Protein AF-A0A822ZH38-F1 (afdb_monomer_lite)

Sequence (62 aa):
MLPNPVPEIQRTNLGNIVLLLKSFKIENLMDFDFMDPPPQDNILNSMHQLWVLGALNNMLAV

Structure (mmCIF, N/CA/C/O backbone):
data_AF-A0A822ZH38-F1
#
_entry.id   AF-A0A822ZH38-F1
#
loop_
_atom_site.group_PDB
_atom_site.id
_atom_site.type_symbol
_atom_site.label_atom_id
_atom_site.label_alt_id
_atom_site.label_comp_id
_atom_site.label_asym_id
_atom_site.label_entity_id
_atom_site.label_seq_id
_atom_site.pdbx_PDB_ins_code
_atom_site.Cartn_x
_atom_site.Cartn_y
_atom_site.Cartn_z
_atom_site.occupancy
_atom_site.B_iso_or_equiv
_atom_site.auth_seq_id
_atom_site.auth_comp_id
_atom_site.auth_asym_id
_atom_site.auth_atom_id
_atom_site.pdbx_PDB_model_num
ATOM 1 N N . MET A 1 1 ? -16.622 9.470 23.835 1.00 77.62 1 MET A N 1
ATOM 2 C CA . MET A 1 1 ? -15.347 8.828 23.445 1.00 77.62 1 MET A CA 1
ATOM 3 C C . MET A 1 1 ? -15.626 7.956 22.234 1.00 77.62 1 MET A C 1
ATOM 5 O O . MET A 1 1 ? -16.728 7.424 22.167 1.00 77.62 1 MET A O 1
ATOM 9 N N . LEU A 1 2 ? -14.704 7.860 21.272 1.00 76.12 2 LEU A N 1
ATOM 10 C CA . LEU A 1 2 ? -14.870 6.926 20.153 1.00 76.12 2 LEU A CA 1
ATOM 11 C C . LEU A 1 2 ? -14.923 5.489 20.706 1.00 76.12 2 LEU A C 1
ATOM 13 O O . LEU A 1 2 ? -14.119 5.173 21.583 1.00 76.12 2 LEU A O 1
ATOM 17 N N . PRO A 1 3 ? -15.861 4.645 20.243 1.00 84.38 3 PRO A N 1
ATOM 18 C CA . PRO A 1 3 ? -16.033 3.288 20.762 1.00 84.38 3 PRO A CA 1
ATOM 19 C C . PRO A 1 3 ? -14.836 2.382 20.450 1.00 84.38 3 PRO A C 1
ATOM 21 O O . PRO A 1 3 ? -14.510 1.528 21.265 1.00 84.38 3 PRO A O 1
ATOM 24 N N . ASN A 1 4 ? -14.147 2.625 19.329 1.00 86.38 4 ASN A N 1
ATOM 25 C CA . ASN A 1 4 ? -12.936 1.921 18.913 1.00 86.38 4 ASN A CA 1
ATOM 26 C C . ASN A 1 4 ? -11.836 2.926 18.527 1.00 86.38 4 ASN A C 1
ATOM 28 O O . ASN A 1 4 ? -12.150 4.021 18.045 1.00 86.38 4 ASN A O 1
ATOM 32 N N . PRO A 1 5 ? -10.549 2.580 18.718 1.00 89.12 5 PRO A N 1
ATOM 33 C CA . PRO A 1 5 ? -9.446 3.401 18.236 1.00 89.12 5 PRO A CA 1
ATOM 34 C C . PRO A 1 5 ? -9.432 3.440 16.704 1.00 89.12 5 PRO A C 1
ATOM 36 O O . PRO A 1 5 ? -9.763 2.460 16.042 1.00 89.12 5 PRO A O 1
ATOM 39 N N . VAL A 1 6 ? -9.009 4.575 16.144 1.00 90.00 6 VAL A N 1
ATOM 40 C CA . VAL A 1 6 ? -8.837 4.723 14.693 1.00 90.00 6 VAL A CA 1
ATOM 41 C C . VAL A 1 6 ? -7.757 3.740 14.207 1.00 90.00 6 VAL A C 1
ATOM 43 O O . VAL A 1 6 ? -6.687 3.682 14.830 1.00 90.00 6 VAL A O 1
ATOM 46 N N . PRO A 1 7 ? -7.986 2.991 13.112 1.00 92.56 7 PRO A N 1
ATOM 47 C CA . PRO A 1 7 ? -7.008 2.063 12.549 1.00 92.56 7 PRO A CA 1
ATOM 48 C C . PRO A 1 7 ? -5.647 2.713 12.266 1.00 92.56 7 PRO A C 1
ATOM 50 O O . PRO A 1 7 ? -5.542 3.904 11.971 1.00 92.56 7 PRO A O 1
ATOM 53 N N . GLU A 1 8 ? -4.566 1.939 12.360 1.00 92.06 8 GLU A N 1
ATOM 54 C CA . GLU A 1 8 ? -3.214 2.433 12.054 1.00 92.06 8 GLU A CA 1
ATOM 55 C C . GLU A 1 8 ? -3.059 2.813 10.577 1.00 92.06 8 GLU A C 1
ATOM 57 O O . GLU A 1 8 ? -2.507 3.868 10.276 1.00 92.06 8 GLU A O 1
ATOM 62 N N . ILE A 1 9 ? -3.634 2.012 9.674 1.00 91.94 9 ILE A N 1
ATOM 63 C CA . ILE A 1 9 ? 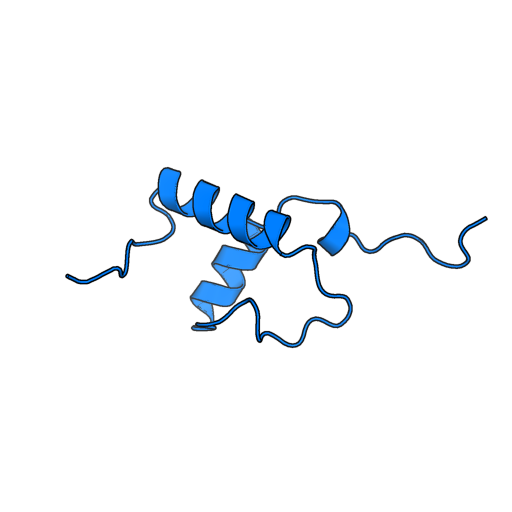-3.582 2.219 8.219 1.00 91.94 9 ILE A CA 1
ATOM 64 C C . ILE A 1 9 ? -4.150 3.586 7.785 1.00 91.94 9 ILE A C 1
ATOM 66 O O . ILE A 1 9 ? -3.764 4.131 6.757 1.00 91.94 9 ILE A O 1
ATOM 70 N N . GLN A 1 10 ? -5.016 4.194 8.600 1.00 92.19 10 GLN A N 1
ATOM 71 C CA . GLN A 1 10 ? -5.593 5.519 8.348 1.00 92.19 10 GLN A CA 1
ATOM 72 C C . GLN A 1 10 ? -4.761 6.674 8.933 1.00 92.19 10 GLN A C 1
ATOM 74 O O . GLN A 1 10 ? -5.077 7.838 8.693 1.00 92.19 10 GLN A O 1
ATOM 79 N N . ARG A 1 11 ? -3.716 6.385 9.718 1.00 92.00 11 ARG A N 1
ATOM 80 C CA . ARG A 1 11 ? -2.965 7.379 10.509 1.00 92.00 11 ARG A CA 1
ATOM 81 C C . ARG A 1 11 ? -1.482 7.478 10.158 1.00 92.00 11 ARG A C 1
ATOM 83 O O . ARG A 1 11 ? -0.823 8.397 10.637 1.00 92.00 11 ARG A O 1
ATOM 90 N N . THR A 1 12 ? -0.947 6.549 9.370 1.00 90.50 12 THR A N 1
ATOM 91 C CA . THR A 1 12 ? 0.491 6.455 9.079 1.00 90.50 12 THR A CA 1
ATOM 92 C C . THR A 1 12 ? 0.784 6.449 7.578 1.00 90.50 12 THR A C 1
ATOM 94 O O . THR A 1 12 ? -0.108 6.310 6.740 1.00 90.50 12 THR A O 1
ATOM 97 N N . ASN A 1 13 ? 2.059 6.647 7.230 1.00 90.38 13 ASN A N 1
ATOM 98 C CA . ASN A 1 13 ? 2.538 6.512 5.858 1.00 90.38 13 ASN A CA 1
ATOM 99 C C . ASN A 1 13 ? 2.563 5.030 5.456 1.00 90.38 13 ASN A C 1
ATOM 101 O O . ASN A 1 13 ? 3.071 4.184 6.190 1.00 90.38 13 ASN A O 1
ATOM 105 N N . LEU A 1 14 ? 2.065 4.733 4.260 1.00 94.31 14 LEU A N 1
ATOM 106 C CA . LEU A 1 14 ? 1.865 3.382 3.751 1.00 94.31 14 LEU A CA 1
ATOM 107 C C . LEU A 1 14 ? 3.031 2.851 2.907 1.00 94.31 14 LEU A C 1
ATOM 109 O O . LEU A 1 14 ? 2.880 1.805 2.292 1.00 94.31 14 LEU A O 1
ATOM 113 N N . GLY A 1 15 ? 4.191 3.512 2.853 1.00 93.38 15 GLY A N 1
ATOM 114 C CA . GLY A 1 15 ? 5.291 3.158 1.941 1.00 93.38 15 GLY A CA 1
ATOM 115 C C . GLY A 1 15 ? 5.704 1.682 2.004 1.00 93.38 15 GLY A C 1
ATOM 116 O O . GLY A 1 15 ? 5.748 0.998 0.984 1.00 93.38 15 GLY A O 1
ATOM 117 N N . ASN A 1 16 ? 5.913 1.141 3.206 1.00 92.94 16 ASN A N 1
ATOM 118 C CA . ASN A 1 16 ? 6.262 -0.275 3.366 1.00 92.94 16 ASN A CA 1
ATOM 119 C C . ASN A 1 16 ? 5.131 -1.214 2.912 1.00 92.94 16 ASN A C 1
ATOM 121 O O . ASN A 1 16 ? 5.394 -2.246 2.299 1.00 92.94 16 ASN A O 1
ATOM 125 N N . ILE A 1 17 ? 3.874 -0.847 3.176 1.00 93.25 17 ILE A N 1
ATOM 126 C CA . ILE A 1 17 ? 2.695 -1.629 2.782 1.00 93.25 17 ILE A CA 1
ATOM 127 C C . ILE A 1 17 ? 2.512 -1.596 1.264 1.00 93.25 17 ILE A C 1
ATOM 129 O O . ILE A 1 17 ? 2.307 -2.636 0.649 1.00 93.25 17 ILE A O 1
ATOM 133 N N . VAL A 1 18 ? 2.658 -0.427 0.643 1.00 93.44 18 VAL A N 1
ATOM 134 C CA . VAL A 1 18 ? 2.608 -0.249 -0.812 1.00 93.44 18 VAL A CA 1
ATOM 135 C C . VAL A 1 18 ? 3.677 -1.108 -1.492 1.00 93.44 18 VAL A C 1
ATOM 137 O O . VAL A 1 18 ? 3.352 -1.832 -2.431 1.00 93.44 18 VAL A O 1
ATOM 140 N N . LEU A 1 19 ? 4.924 -1.096 -1.002 1.00 92.75 19 LEU A N 1
ATOM 141 C CA . LEU A 1 19 ? 5.989 -1.966 -1.519 1.00 92.75 19 LEU A CA 1
ATOM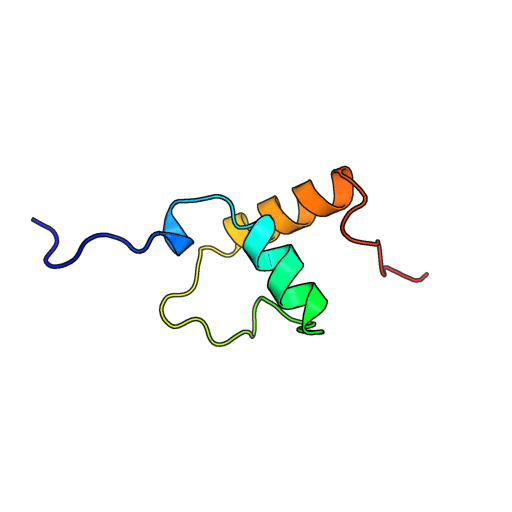 142 C C . LEU A 1 19 ? 5.643 -3.448 -1.386 1.00 92.75 19 LEU A C 1
ATOM 144 O O . LEU A 1 19 ? 5.815 -4.210 -2.338 1.00 92.75 19 LEU A O 1
ATOM 148 N N . LEU A 1 20 ? 5.141 -3.853 -0.219 1.00 94.00 20 LEU A N 1
ATOM 149 C CA . LEU A 1 20 ? 4.764 -5.236 0.043 1.00 94.00 20 LEU A CA 1
ATOM 150 C C . LEU A 1 20 ? 3.651 -5.698 -0.905 1.00 94.00 20 LEU A C 1
ATOM 152 O O . LEU A 1 20 ? 3.802 -6.721 -1.571 1.00 94.00 20 LEU A O 1
ATOM 156 N N . LEU A 1 21 ? 2.571 -4.927 -1.034 1.00 93.12 21 LEU A N 1
ATOM 157 C CA . LEU A 1 21 ? 1.458 -5.248 -1.930 1.00 93.12 21 LEU A CA 1
ATOM 158 C C . LEU A 1 21 ? 1.920 -5.299 -3.396 1.00 93.12 21 LEU A C 1
ATOM 160 O O . LEU A 1 21 ? 1.556 -6.219 -4.132 1.00 93.12 21 LEU A O 1
ATOM 164 N N . LYS A 1 22 ? 2.804 -4.382 -3.809 1.00 89.50 22 LYS A N 1
ATOM 165 C CA . LYS A 1 22 ? 3.426 -4.412 -5.142 1.00 89.50 22 LYS A CA 1
ATOM 166 C C . LYS A 1 22 ? 4.313 -5.643 -5.351 1.00 89.50 22 LYS A C 1
ATOM 168 O O . LYS A 1 22 ? 4.290 -6.210 -6.441 1.00 89.50 22 LYS A O 1
ATOM 173 N N . SER A 1 23 ? 5.029 -6.117 -4.327 1.00 91.31 23 SER A N 1
ATOM 174 C CA . SER A 1 23 ? 5.816 -7.362 -4.404 1.00 91.31 23 SER A CA 1
ATOM 175 C C . SER A 1 23 ? 4.945 -8.609 -4.609 1.00 91.31 23 SER A C 1
ATOM 177 O O . SER A 1 23 ? 5.359 -9.548 -5.289 1.00 91.31 23 SER A O 1
ATOM 179 N N . PHE A 1 24 ? 3.701 -8.578 -4.121 1.00 93.25 24 PHE A N 1
ATOM 180 C CA . PHE A 1 24 ? 2.682 -9.597 -4.386 1.00 93.25 24 PHE A CA 1
ATOM 181 C C . PHE A 1 24 ? 1.966 -9.426 -5.729 1.00 93.25 24 PHE A C 1
ATOM 183 O O . PHE A 1 24 ? 1.018 -10.155 -6.011 1.00 93.25 24 PHE A O 1
ATOM 190 N N . LYS A 1 25 ? 2.436 -8.506 -6.581 1.00 88.50 25 LYS A N 1
ATOM 191 C CA . LYS A 1 25 ? 1.866 -8.200 -7.901 1.00 88.50 25 LYS A CA 1
ATOM 192 C C . LYS A 1 25 ? 0.425 -7.681 -7.840 1.00 88.50 25 LYS A C 1
ATOM 194 O O . LYS A 1 25 ? -0.345 -7.885 -8.772 1.00 88.50 25 LYS A O 1
ATOM 199 N N . ILE A 1 26 ? 0.067 -6.977 -6.766 1.00 91.19 26 ILE A N 1
ATOM 200 C CA . ILE A 1 26 ? -1.198 -6.241 -6.703 1.00 91.19 26 ILE A CA 1
ATOM 201 C C . ILE A 1 26 ? -1.035 -4.952 -7.512 1.00 91.19 26 ILE A C 1
ATOM 203 O O . ILE A 1 26 ? -0.281 -4.044 -7.147 1.00 91.19 26 ILE A O 1
ATOM 207 N N . GLU A 1 27 ? -1.719 -4.888 -8.650 1.00 83.75 27 GLU A N 1
ATOM 208 C CA . GLU A 1 27 ? -1.604 -3.770 -9.585 1.00 83.75 27 GLU A CA 1
ATOM 209 C C . GLU A 1 27 ? -2.355 -2.544 -9.076 1.00 83.75 27 GLU A C 1
ATOM 211 O O . GLU A 1 27 ? -1.741 -1.488 -8.885 1.00 83.75 27 GLU A O 1
ATOM 216 N N . ASN A 1 28 ? -3.651 -2.700 -8.794 1.00 87.50 28 ASN A N 1
ATOM 217 C CA . ASN A 1 28 ? -4.498 -1.606 -8.354 1.00 87.50 28 ASN A CA 1
ATOM 218 C C . ASN A 1 28 ? -4.697 -1.623 -6.835 1.00 87.50 28 ASN A C 1
ATOM 220 O O . ASN A 1 28 ? -5.459 -2.418 -6.296 1.00 87.50 28 ASN A O 1
ATOM 224 N N . LEU A 1 29 ? -4.013 -0.706 -6.151 1.00 88.12 29 LEU A N 1
ATOM 225 C CA . LEU A 1 29 ? -4.167 -0.512 -4.709 1.00 88.12 29 LEU A CA 1
ATOM 226 C C . LEU A 1 29 ? -5.483 0.186 -4.351 1.00 88.12 29 LEU A C 1
ATOM 228 O O . LEU A 1 29 ? -5.919 0.069 -3.215 1.00 88.12 29 LEU A O 1
ATOM 232 N N . MET A 1 30 ? -6.112 0.896 -5.293 1.00 86.62 30 MET A N 1
ATOM 233 C CA . MET A 1 30 ? -7.407 1.544 -5.060 1.00 86.62 30 MET A CA 1
ATOM 234 C C . MET A 1 30 ? -8.564 0.540 -5.070 1.00 86.62 30 MET A C 1
ATOM 236 O O . MET A 1 30 ? -9.557 0.769 -4.391 1.00 86.62 30 MET A O 1
ATOM 240 N N . ASP A 1 31 ? -8.401 -0.579 -5.782 1.00 88.44 31 ASP A N 1
ATOM 241 C CA . ASP A 1 31 ? -9.380 -1.675 -5.837 1.00 88.44 31 ASP A CA 1
ATOM 242 C C . ASP A 1 31 ? -9.044 -2.807 -4.851 1.00 88.44 31 ASP A C 1
ATOM 244 O O . ASP A 1 31 ? -9.699 -3.849 -4.845 1.00 88.44 31 ASP A O 1
ATOM 248 N N . PHE A 1 32 ? -7.995 -2.646 -4.040 1.00 90.75 32 PHE A N 1
ATOM 249 C CA . PHE A 1 32 ? -7.616 -3.661 -3.067 1.00 90.75 32 PHE A CA 1
ATOM 250 C C . PHE A 1 32 ? -8.602 -3.670 -1.893 1.00 90.75 32 PHE A C 1
ATOM 252 O O . PHE A 1 32 ? -8.910 -2.625 -1.318 1.00 90.75 32 PHE A O 1
ATOM 259 N N . ASP A 1 33 ? -9.066 -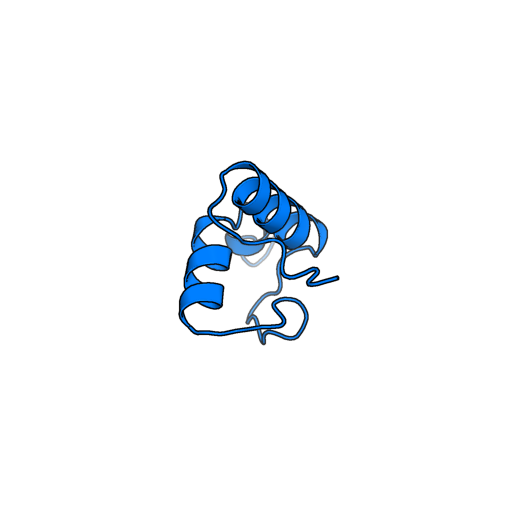4.863 -1.521 1.00 90.94 33 ASP A N 1
ATOM 260 C CA . ASP A 1 33 ? -10.059 -5.065 -0.463 1.00 90.94 33 ASP A CA 1
ATOM 261 C C . ASP A 1 33 ? -9.426 -4.925 0.932 1.00 90.94 33 ASP A C 1
ATOM 263 O O . ASP A 1 33 ? -9.057 -5.897 1.599 1.00 90.94 33 ASP A O 1
ATOM 267 N N . PHE A 1 34 ? -9.221 -3.678 1.356 1.00 91.06 34 PHE A N 1
ATOM 268 C CA . PHE A 1 34 ? -8.798 -3.363 2.714 1.00 91.06 34 PHE A CA 1
ATOM 269 C C . PHE A 1 34 ? -9.973 -3.504 3.683 1.00 91.06 34 PHE A C 1
ATOM 271 O O . PHE A 1 34 ? -11.040 -2.944 3.459 1.00 91.06 34 PHE A O 1
ATOM 278 N N . MET A 1 35 ? -9.729 -4.145 4.828 1.00 91.12 35 MET A N 1
ATOM 279 C CA . MET A 1 35 ? -10.712 -4.240 5.914 1.00 91.12 35 MET A CA 1
ATOM 280 C C . MET A 1 35 ? -11.192 -2.859 6.396 1.00 91.12 35 MET A C 1
ATOM 282 O O . MET A 1 35 ? -12.380 -2.668 6.626 1.00 91.12 35 MET A O 1
ATOM 286 N N . ASP A 1 36 ? -10.264 -1.905 6.503 1.00 90.62 36 ASP A N 1
ATOM 287 C CA . ASP A 1 36 ? -10.529 -0.484 6.721 1.00 90.62 36 ASP A CA 1
ATOM 288 C C . ASP A 1 36 ? -9.670 0.307 5.723 1.00 90.62 36 ASP A C 1
ATOM 290 O O . ASP A 1 36 ? -8.454 0.421 5.925 1.00 90.62 36 ASP A O 1
ATOM 294 N N . PRO A 1 37 ? -10.240 0.827 4.624 1.00 91.06 37 PRO A N 1
ATOM 295 C CA . PRO A 1 37 ? -9.447 1.461 3.584 1.00 91.06 37 PRO A CA 1
ATOM 296 C C . PRO A 1 37 ? -8.775 2.743 4.097 1.00 91.06 37 PRO A C 1
ATOM 298 O O . PRO A 1 37 ? -9.389 3.525 4.836 1.00 91.06 37 PRO A O 1
ATOM 301 N N . PRO A 1 38 ? -7.508 2.985 3.722 1.00 92.94 38 PRO A N 1
ATOM 302 C CA . PRO A 1 38 ? -6.853 4.253 3.997 1.00 92.94 38 PRO A CA 1
ATOM 303 C C . PRO A 1 38 ? -7.399 5.379 3.102 1.00 92.94 38 PRO A C 1
ATOM 305 O O . PRO A 1 38 ? -7.970 5.115 2.041 1.00 92.94 38 PRO A O 1
ATOM 308 N N . PRO A 1 39 ? -7.161 6.653 3.463 1.00 92.56 39 PRO A N 1
ATOM 309 C CA . PRO A 1 39 ? -7.397 7.775 2.561 1.00 92.56 39 PRO A CA 1
ATOM 310 C C . PRO A 1 39 ? -6.607 7.621 1.254 1.00 92.56 39 PRO A C 1
ATOM 312 O O . PRO A 1 39 ? -5.424 7.271 1.278 1.00 92.56 39 PRO A O 1
ATOM 315 N N . GLN A 1 40 ? -7.229 7.940 0.116 1.00 90.06 40 GLN A N 1
ATOM 316 C CA . GLN A 1 40 ? -6.581 7.844 -1.200 1.00 90.06 40 GLN A CA 1
ATOM 317 C C . GLN A 1 40 ? -5.309 8.697 -1.282 1.00 90.06 40 GLN A C 1
ATOM 319 O O . GLN A 1 40 ? -4.297 8.240 -1.815 1.00 90.06 40 GLN A O 1
ATOM 324 N N . ASP A 1 41 ? -5.321 9.885 -0.673 1.00 91.44 41 ASP A N 1
ATOM 325 C CA . ASP A 1 41 ? -4.154 10.767 -0.598 1.00 91.44 41 ASP A CA 1
ATOM 326 C C . ASP A 1 41 ? -2.966 10.102 0.108 1.00 91.44 41 ASP A C 1
ATOM 328 O O . ASP A 1 41 ? -1.824 10.296 -0.301 1.00 91.44 41 ASP A O 1
ATOM 332 N N . ASN A 1 42 ? -3.200 9.267 1.127 1.00 91.44 42 ASN A N 1
ATOM 333 C CA . ASN A 1 42 ? -2.119 8.551 1.808 1.00 91.44 42 ASN A CA 1
ATOM 334 C C . ASN A 1 42 ? -1.487 7.503 0.886 1.00 91.44 42 ASN A C 1
ATOM 336 O O . ASN A 1 42 ? -0.262 7.406 0.835 1.00 91.44 42 ASN A O 1
ATOM 340 N N . ILE A 1 43 ? -2.300 6.755 0.128 1.00 91.94 43 ILE A N 1
ATOM 341 C CA . ILE A 1 43 ? -1.791 5.793 -0.862 1.00 91.94 43 ILE A CA 1
ATOM 342 C C . ILE A 1 43 ? -0.981 6.534 -1.933 1.00 91.94 43 ILE A C 1
ATOM 344 O O . ILE A 1 43 ? 0.145 6.136 -2.234 1.00 91.94 43 ILE A O 1
ATOM 348 N N . LEU A 1 44 ? -1.523 7.627 -2.480 1.00 91.88 44 LEU A N 1
ATOM 349 C CA . LEU A 1 44 ? -0.868 8.439 -3.511 1.00 91.88 44 LEU A CA 1
ATOM 350 C C . LEU A 1 44 ? 0.455 9.031 -3.018 1.00 91.88 44 LEU A C 1
ATOM 352 O O . LEU A 1 44 ? 1.473 8.889 -3.695 1.00 91.88 44 LEU A O 1
ATOM 356 N N . ASN A 1 45 ? 0.470 9.621 -1.823 1.00 93.00 45 ASN A N 1
ATOM 357 C CA . ASN A 1 45 ? 1.675 10.185 -1.217 1.00 93.00 45 ASN A CA 1
ATOM 358 C C . ASN A 1 45 ? 2.748 9.116 -0.981 1.00 93.00 45 ASN A C 1
ATOM 360 O O . ASN A 1 45 ? 3.920 9.345 -1.281 1.00 93.00 45 ASN A O 1
ATOM 364 N N . SER A 1 46 ? 2.364 7.932 -0.497 1.00 93.06 46 SER A N 1
ATOM 365 C CA . SER A 1 46 ? 3.293 6.816 -0.310 1.00 93.06 46 SER A CA 1
ATOM 366 C C . SER A 1 46 ? 3.834 6.279 -1.635 1.00 93.06 46 SER A C 1
ATOM 368 O O . SER A 1 46 ? 5.036 6.045 -1.744 1.00 93.06 46 SER A O 1
ATOM 370 N N . MET A 1 47 ? 2.993 6.134 -2.663 1.00 91.25 47 MET A N 1
ATOM 371 C CA . MET A 1 47 ? 3.452 5.748 -4.003 1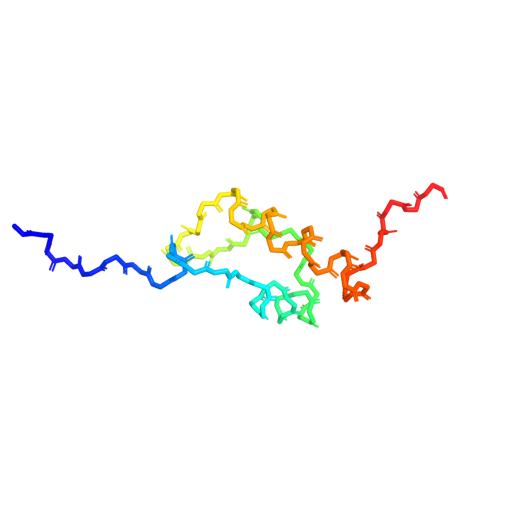.00 91.25 47 MET A CA 1
ATOM 372 C C . MET A 1 47 ? 4.407 6.789 -4.593 1.00 91.25 47 MET A C 1
ATOM 374 O O . MET A 1 47 ? 5.463 6.424 -5.104 1.00 91.25 47 MET A O 1
ATOM 378 N N . HIS A 1 48 ? 4.082 8.078 -4.473 1.00 92.25 48 HIS A N 1
ATOM 379 C CA . HIS A 1 48 ? 4.942 9.164 -4.936 1.00 92.25 48 HIS A CA 1
ATOM 380 C C . HIS A 1 48 ? 6.291 9.167 -4.205 1.00 92.25 48 HIS A C 1
ATOM 382 O O . HIS A 1 48 ? 7.337 9.272 -4.838 1.00 92.25 48 HIS A O 1
ATOM 388 N N . GLN A 1 49 ? 6.296 8.985 -2.883 1.00 93.50 49 GLN A N 1
ATOM 389 C CA . GLN A 1 49 ? 7.533 8.897 -2.109 1.00 93.50 49 GLN A CA 1
ATOM 390 C C . GLN A 1 49 ? 8.416 7.737 -2.580 1.00 93.50 49 GLN A C 1
ATOM 392 O O . GLN A 1 49 ? 9.614 7.915 -2.784 1.00 93.50 49 GLN A O 1
ATOM 397 N N . LEU A 1 50 ? 7.838 6.551 -2.766 1.00 92.81 50 LEU A N 1
ATOM 398 C CA . LEU A 1 50 ? 8.582 5.384 -3.237 1.00 92.81 50 LEU A CA 1
ATOM 399 C C . LEU A 1 50 ? 9.085 5.552 -4.669 1.00 92.81 50 LEU A C 1
ATOM 401 O O . LEU A 1 50 ? 10.165 5.064 -4.995 1.00 92.81 50 LEU A O 1
ATOM 405 N N . TRP A 1 51 ? 8.323 6.252 -5.507 1.00 91.38 51 TRP A N 1
ATOM 406 C CA . TRP A 1 51 ? 8.754 6.624 -6.845 1.00 91.38 51 TRP A CA 1
ATOM 407 C C . TRP A 1 51 ? 9.977 7.549 -6.806 1.00 91.38 51 TRP A C 1
ATOM 409 O O . TRP A 1 51 ? 10.984 7.252 -7.445 1.00 91.38 51 TRP A O 1
ATOM 419 N N . VAL A 1 52 ? 9.945 8.609 -5.989 1.00 92.75 52 VAL A N 1
ATOM 420 C CA . VAL A 1 52 ? 11.094 9.515 -5.793 1.00 92.75 52 VAL A CA 1
ATOM 421 C C . VAL A 1 52 ? 12.326 8.763 -5.271 1.00 92.75 52 VAL A C 1
ATOM 423 O O . VAL A 1 52 ? 13.450 9.079 -5.653 1.00 92.75 52 VAL A O 1
ATOM 426 N N . LEU A 1 53 ? 12.126 7.748 -4.425 1.00 93.25 53 LEU A N 1
ATOM 427 C CA . LEU A 1 53 ? 13.197 6.894 -3.897 1.00 93.25 53 LEU A CA 1
ATOM 428 C C . LEU A 1 53 ? 13.692 5.825 -4.892 1.00 93.25 53 LEU A C 1
ATOM 430 O O . LEU A 1 53 ? 14.616 5.083 -4.565 1.00 93.25 53 LEU A O 1
ATOM 434 N N . GLY A 1 54 ? 13.089 5.712 -6.079 1.00 90.56 54 GLY A N 1
ATOM 435 C CA . GLY A 1 54 ? 13.432 4.696 -7.080 1.00 90.56 54 GLY A CA 1
ATOM 436 C C . GLY A 1 54 ? 12.985 3.274 -6.720 1.00 90.56 54 GLY A C 1
ATOM 437 O O . GLY A 1 54 ? 13.424 2.317 -7.350 1.00 90.56 54 GLY A O 1
ATOM 438 N N . ALA A 1 55 ? 12.125 3.121 -5.710 1.00 90.06 55 ALA A N 1
ATOM 439 C CA . ALA A 1 55 ? 11.590 1.832 -5.276 1.00 90.06 55 ALA A CA 1
ATOM 440 C C . ALA A 1 55 ? 10.330 1.416 -6.061 1.00 90.06 55 ALA A C 1
ATOM 442 O O . ALA A 1 55 ? 9.969 0.240 -6.075 1.00 90.06 55 ALA A O 1
ATOM 443 N N . LEU A 1 56 ? 9.666 2.371 -6.724 1.00 88.56 56 LEU A N 1
ATOM 444 C CA . LEU A 1 56 ? 8.622 2.118 -7.717 1.00 88.56 56 LEU A CA 1
ATOM 445 C C . LEU A 1 56 ? 9.053 2.666 -9.077 1.00 88.56 56 LEU A C 1
ATOM 447 O O . LEU A 1 56 ? 9.544 3.788 -9.184 1.00 88.56 56 LEU A O 1
ATOM 451 N N . ASN A 1 57 ? 8.813 1.882 -10.124 1.00 79.88 57 ASN A N 1
ATOM 452 C CA . ASN A 1 57 ? 9.158 2.259 -11.488 1.00 79.88 57 ASN A CA 1
ATOM 453 C C . ASN A 1 57 ? 8.016 3.073 -12.110 1.00 79.88 57 ASN A C 1
ATOM 455 O O . ASN A 1 57 ? 6.841 2.750 -11.921 1.00 79.88 57 ASN A O 1
ATOM 459 N N . ASN A 1 58 ? 8.361 4.071 -12.928 1.00 63.56 58 ASN A N 1
ATOM 460 C CA . ASN A 1 58 ? 7.420 4.699 -13.855 1.00 63.56 58 ASN A CA 1
ATOM 461 C C . ASN A 1 58 ? 7.055 3.694 -14.947 1.00 63.56 58 ASN A C 1
ATOM 463 O O . ASN A 1 58 ? 7.629 3.728 -16.029 1.00 63.56 58 ASN A O 1
ATOM 467 N N . MET A 1 59 ? 6.084 2.816 -14.716 1.00 55.97 59 MET A N 1
ATOM 468 C CA . MET A 1 59 ? 5.406 2.154 -15.834 1.00 55.97 59 MET A CA 1
ATOM 469 C C . MET A 1 59 ? 4.321 3.080 -16.407 1.00 55.97 59 MET A C 1
ATOM 471 O O . MET A 1 59 ? 3.178 2.695 -16.599 1.00 55.97 59 MET A O 1
ATOM 475 N N . LEU A 1 60 ? 4.705 4.326 -16.692 1.00 45.72 60 LEU A N 1
ATOM 476 C CA . LEU A 1 60 ? 4.269 5.000 -17.906 1.00 45.72 60 LEU A CA 1
ATOM 477 C C . LEU A 1 60 ? 5.299 4.586 -18.958 1.00 45.72 60 LEU A C 1
ATOM 479 O O . LEU A 1 60 ? 6.243 5.320 -19.244 1.00 45.72 60 LEU A O 1
ATOM 483 N N . ALA A 1 61 ? 5.171 3.354 -19.450 1.00 31.48 61 ALA A N 1
ATOM 484 C CA . ALA A 1 61 ? 5.763 3.019 -20.731 1.00 31.48 61 ALA A CA 1
ATOM 485 C C . ALA A 1 61 ? 5.047 3.902 -21.759 1.00 31.48 61 ALA A C 1
ATOM 487 O O . ALA A 1 61 ? 3.868 3.692 -22.043 1.00 31.48 61 ALA A O 1
ATOM 488 N N . VAL A 1 62 ? 5.736 4.950 -22.204 1.00 38.09 62 VAL A N 1
ATOM 489 C CA . VAL A 1 62 ? 5.482 5.544 -23.516 1.00 38.09 62 VAL A CA 1
ATOM 490 C C . VAL A 1 62 ? 6.120 4.629 -24.549 1.00 38.09 62 VAL A C 1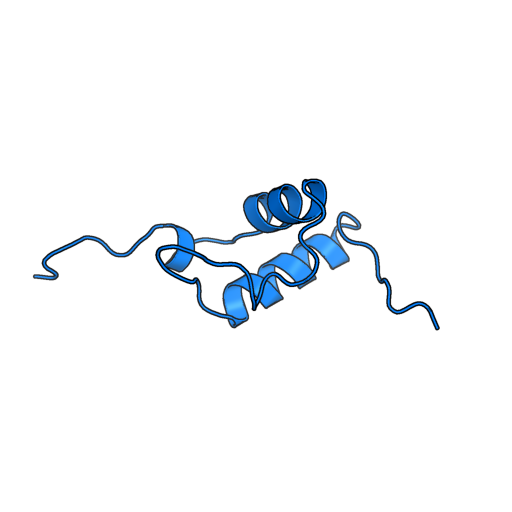
ATOM 492 O O . VAL A 1 62 ? 7.256 4.171 -24.282 1.00 38.09 62 VAL A O 1
#

Secondary structure (DSSP, 8-state):
--SSPPPGGGTS--HHHHHHHHHTT---SSSS--SSPPPHHHHHHHHHHHHHTTSS------

Foldseek 3Di:
DPPDDDDPLQPDACLVVLLVCVVVVNDDPVPDDDPDDYPPVSSVVSQVVCVVVVNDDPPPPD

InterPro domains:
  IPR027417 P-loop containing nucleoside triphosphate hydrolase [SSF52540] (1-59)
  IPR042035 DEAH helicase, winged-helix domain [G3DSA:1.10.10.2130] (7-51)

pLDDT: mean 86.86, std 12.77, range [31.48, 94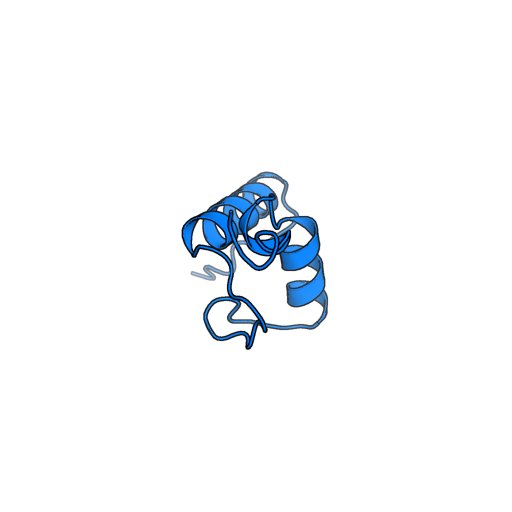.31]

Organism: Nelumbo nucifera (NCBI:txid4432)

Radius of gyration: 13.17 Å; chains: 1; bounding box: 30×20×47 Å